Protein AF-A0A0C2ZCQ7-F1 (afdb_monomer)

Solvent-accessible surface area (backbone atoms only — not comparable to full-atom values): 7986 Å² total; per-residue (Å²): 127,54,75,41,74,45,67,39,49,90,90,64,45,51,72,56,51,22,58,76,45,70,34,51,69,66,54,41,44,68,60,34,76,86,56,90,51,63,86,70,74,51,69,68,39,77,42,44,51,25,34,43,76,44,75,49,48,20,38,54,95,82,52,48,71,54,94,66,88,76,93,66,61,55,43,28,23,45,38,39,35,43,47,47,42,48,50,78,32,71,48,80,43,80,44,78,45,96,89,72,49,73,48,76,48,78,34,57,17,36,90,86,26,41,21,72,43,72,37,73,35,61,92,53,91,82,81,84,82,81,82,86,130

pLDDT: mean 87.65, std 12.45, range [49.12, 98.12]

Radius of gyration: 18.97 Å; Cα contacts (8 Å, |Δi|>4): 235; chains: 1; bounding box: 39×36×54 Å

Structure (mmCIF, N/CA/C/O backbone):
data_AF-A0A0C2ZCQ7-F1
#
_entry.id   AF-A0A0C2ZCQ7-F1
#
loop_
_atom_site.group_PDB
_atom_site.id
_atom_site.type_symbol
_atom_site.label_atom_id
_a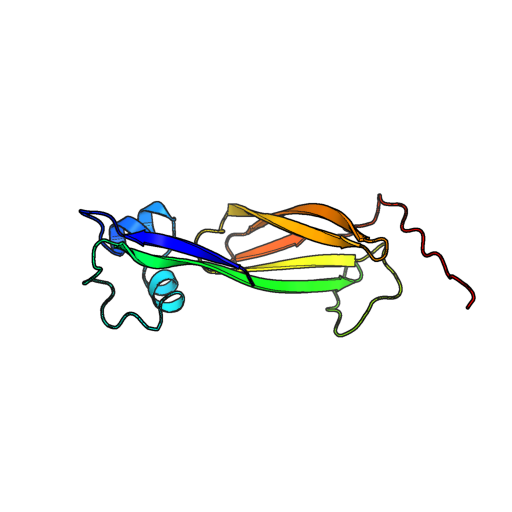tom_site.label_alt_id
_atom_site.label_comp_id
_atom_site.label_asym_id
_atom_site.label_entity_id
_atom_site.label_seq_id
_atom_site.pdbx_PDB_ins_code
_atom_site.Cartn_x
_atom_site.Cartn_y
_atom_site.Cartn_z
_atom_site.occupancy
_atom_site.B_iso_or_equiv
_atom_site.auth_seq_id
_atom_site.auth_comp_id
_atom_site.auth_asym_id
_atom_site.auth_atom_id
_atom_site.pdbx_PDB_model_num
ATOM 1 N N . MET A 1 1 ? 4.496 8.946 -2.453 1.00 69.88 1 MET A N 1
ATOM 2 C CA . MET A 1 1 ? 3.963 7.740 -1.781 1.00 69.88 1 MET A CA 1
ATOM 3 C C . MET A 1 1 ? 2.538 8.030 -1.342 1.00 69.88 1 MET A C 1
ATOM 5 O O . MET A 1 1 ? 2.267 9.174 -0.995 1.00 69.88 1 MET A O 1
ATOM 9 N N . SER A 1 2 ? 1.636 7.051 -1.434 1.00 85.19 2 SER A N 1
ATOM 10 C CA . SER A 1 2 ? 0.188 7.252 -1.265 1.00 85.19 2 SER A CA 1
ATOM 11 C C . SER A 1 2 ? -0.353 6.440 -0.088 1.00 85.19 2 SER A C 1
ATOM 13 O O . SER A 1 2 ? -0.122 5.230 -0.012 1.00 85.19 2 SER A O 1
ATOM 15 N N . ASP A 1 3 ? -1.079 7.106 0.813 1.00 92.94 3 ASP A N 1
ATOM 16 C CA . ASP A 1 3 ? -1.727 6.498 1.975 1.00 92.94 3 ASP A CA 1
ATOM 17 C C . ASP A 1 3 ? -3.189 6.144 1.670 1.00 92.94 3 ASP A C 1
ATOM 19 O O . ASP A 1 3 ? -3.941 6.941 1.110 1.00 92.94 3 ASP A O 1
AT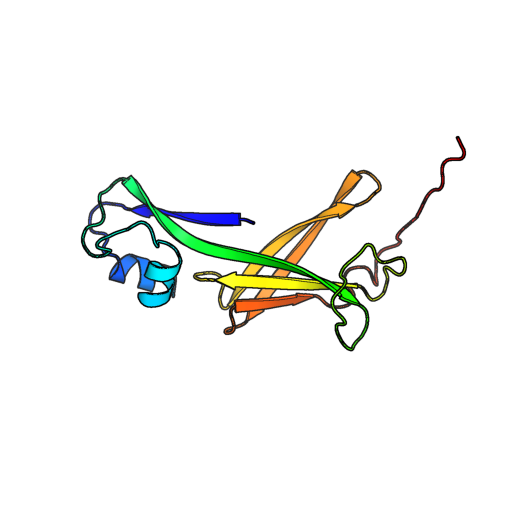OM 23 N N . THR A 1 4 ? -3.647 4.985 2.146 1.00 94.06 4 THR A N 1
ATOM 24 C CA . THR A 1 4 ? -5.079 4.700 2.299 1.00 94.06 4 THR A CA 1
ATOM 25 C C . THR A 1 4 ? -5.512 5.052 3.717 1.00 94.06 4 THR A C 1
ATOM 27 O O . THR A 1 4 ? -5.114 4.396 4.686 1.00 94.06 4 THR A O 1
ATOM 30 N N . ILE A 1 5 ? -6.371 6.064 3.827 1.00 96.75 5 ILE A N 1
ATOM 31 C CA . ILE A 1 5 ? -6.911 6.550 5.096 1.00 96.75 5 ILE A CA 1
ATOM 32 C C . ILE A 1 5 ? -8.337 6.048 5.299 1.00 96.75 5 ILE A C 1
ATOM 34 O O . ILE A 1 5 ? -9.186 6.163 4.418 1.00 96.75 5 ILE A O 1
ATOM 38 N N . TYR A 1 6 ? -8.606 5.549 6.498 1.00 97.56 6 TYR A N 1
ATOM 39 C CA . TYR A 1 6 ? -9.940 5.236 6.979 1.00 97.56 6 TYR A CA 1
ATOM 40 C C . TYR A 1 6 ? -10.338 6.207 8.093 1.00 97.56 6 TYR A C 1
ATOM 42 O O . TYR A 1 6 ? -9.546 6.495 8.991 1.00 97.56 6 TYR A O 1
ATOM 50 N N . THR A 1 7 ? -11.571 6.705 8.042 1.00 98.12 7 THR A N 1
ATOM 51 C CA . THR A 1 7 ? -12.146 7.536 9.105 1.00 98.12 7 THR A CA 1
ATOM 52 C C . THR A 1 7 ? -12.953 6.646 10.038 1.00 98.12 7 THR A C 1
ATOM 54 O O . THR A 1 7 ? -13.918 6.017 9.607 1.00 98.12 7 THR A O 1
ATOM 57 N N . VAL A 1 8 ? -12.559 6.602 11.308 1.00 97.88 8 VAL A N 1
ATOM 58 C CA .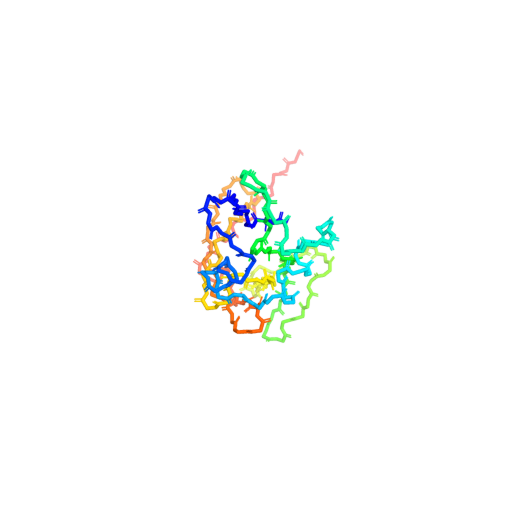 VAL A 1 8 ? -13.212 5.807 12.356 1.00 97.88 8 VAL A CA 1
ATOM 59 C C . VAL A 1 8 ? -14.667 6.246 12.515 1.00 97.88 8 VAL A C 1
ATOM 61 O O . VAL A 1 8 ? -14.944 7.438 12.671 1.00 97.88 8 VAL A O 1
ATOM 64 N N . VAL A 1 9 ? -15.594 5.289 12.514 1.00 98.00 9 VAL A N 1
ATOM 65 C CA . VAL A 1 9 ? -17.026 5.538 12.738 1.00 98.00 9 VAL A CA 1
ATOM 66 C C . VAL A 1 9 ? -17.506 4.940 14.062 1.00 98.00 9 VAL A C 1
ATOM 68 O O . VAL A 1 9 ? -16.779 4.224 14.750 1.00 98.00 9 VAL A O 1
ATOM 71 N N . SER A 1 10 ? -18.740 5.261 14.456 1.00 97.62 10 SER A N 1
ATOM 72 C CA . SER A 1 10 ? -19.327 4.744 15.696 1.00 97.62 10 SER A CA 1
ATOM 73 C C . SER A 1 10 ? -19.322 3.211 15.730 1.00 97.62 10 SER A C 1
ATOM 75 O O . SER A 1 10 ? -19.738 2.558 14.775 1.00 97.62 10 SER A O 1
ATOM 77 N N . GLY A 1 11 ? -18.855 2.639 16.844 1.00 95.06 11 GLY A N 1
ATOM 78 C CA . GLY A 1 11 ? -18.788 1.190 17.057 1.00 95.06 11 G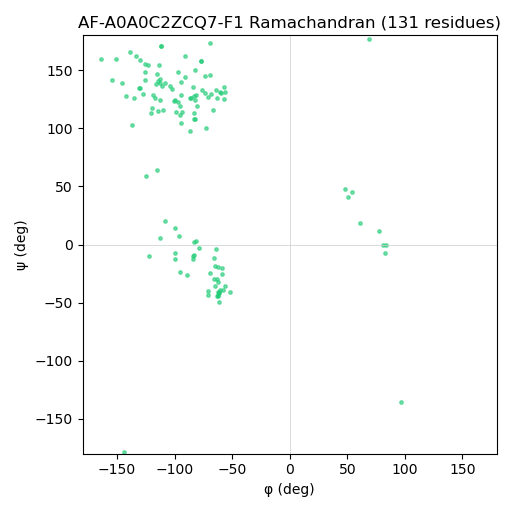LY A CA 1
ATOM 79 C C . GLY A 1 11 ? -17.551 0.494 16.477 1.00 95.06 11 GLY A C 1
ATOM 80 O O . GLY A 1 11 ? -17.416 -0.726 16.658 1.00 95.06 11 GLY A O 1
ATOM 81 N N . ASP A 1 12 ? -16.650 1.231 15.823 1.00 97.75 12 ASP A N 1
ATOM 82 C CA . ASP A 1 12 ? -15.364 0.704 15.377 1.00 97.75 12 ASP A CA 1
ATOM 83 C C . ASP A 1 12 ? -14.422 0.409 16.550 1.00 97.75 12 ASP A C 1
ATOM 85 O O . ASP A 1 12 ? -14.371 1.105 17.562 1.00 97.75 12 ASP A O 1
ATOM 89 N N . THR A 1 13 ? -13.624 -0.636 16.367 1.00 97.12 13 THR A N 1
ATOM 90 C CA . THR A 1 13 ? -12.448 -0.953 17.179 1.00 97.12 13 THR A CA 1
ATOM 91 C C . THR A 1 13 ? -11.291 -1.212 16.225 1.00 97.12 13 THR A C 1
ATOM 93 O O . THR A 1 13 ? -11.527 -1.596 15.075 1.00 97.12 13 THR A O 1
ATOM 96 N N . ALA A 1 14 ? -10.041 -1.094 16.686 1.00 96.50 14 ALA A N 1
ATOM 97 C CA . ALA A 1 14 ? -8.895 -1.462 15.850 1.00 96.50 14 ALA A CA 1
ATOM 98 C C . ALA A 1 14 ? -9.048 -2.875 15.268 1.00 96.50 14 ALA A C 1
ATOM 100 O O . ALA A 1 14 ? -8.829 -3.067 14.083 1.00 96.50 14 ALA A O 1
ATOM 101 N N . THR A 1 15 ? -9.535 -3.840 16.054 1.00 96.69 15 THR A N 1
ATOM 102 C CA . THR A 1 15 ? -9.763 -5.220 15.598 1.00 96.69 15 THR A CA 1
ATOM 103 C C . THR A 1 15 ? -10.840 -5.358 14.519 1.00 96.69 15 THR A C 1
ATOM 105 O O . THR A 1 15 ? -10.706 -6.201 13.632 1.00 96.69 15 THR A O 1
ATOM 108 N N . LYS A 1 16 ? -11.917 -4.564 14.564 1.00 97.56 16 LYS A N 1
ATOM 109 C CA . LYS A 1 16 ? -12.940 -4.556 13.505 1.00 97.56 16 LYS A CA 1
ATOM 110 C C . LYS A 1 16 ? -12.398 -3.924 12.228 1.00 97.56 16 LYS A C 1
ATOM 112 O O . LYS A 1 16 ? -12.589 -4.484 11.152 1.00 97.56 16 LYS A O 1
ATOM 117 N N . ILE A 1 17 ? -11.677 -2.811 12.359 1.00 97.62 17 ILE A N 1
ATOM 118 C CA . ILE A 1 17 ? -11.036 -2.120 11.235 1.00 97.62 17 ILE A CA 1
ATOM 119 C C . ILE A 1 17 ? -10.011 -3.045 10.574 1.00 97.62 17 ILE A C 1
ATOM 121 O O . ILE A 1 17 ? -10.059 -3.252 9.365 1.00 97.62 17 ILE A O 1
ATOM 125 N N . THR A 1 18 ? -9.126 -3.668 11.353 1.00 96.38 18 THR A N 1
ATOM 126 C CA . THR A 1 18 ? -8.082 -4.546 10.814 1.00 96.38 18 THR A CA 1
ATOM 127 C C . THR A 1 18 ? -8.680 -5.743 10.078 1.00 96.38 18 THR A C 1
ATOM 129 O O . THR A 1 18 ? -8.234 -6.066 8.983 1.00 96.38 18 THR A O 1
ATOM 132 N N . LYS A 1 19 ? -9.747 -6.353 10.617 1.00 96.12 19 LYS A N 1
ATOM 133 C CA . LYS A 1 19 ? -10.486 -7.432 9.940 1.00 96.12 19 LYS A CA 1
ATOM 134 C C . LYS A 1 19 ? -11.140 -6.963 8.642 1.00 96.12 19 LYS A C 1
ATOM 136 O O . LYS A 1 19 ? -11.037 -7.657 7.639 1.00 96.12 19 LYS A O 1
ATOM 141 N N . LYS A 1 20 ? -11.777 -5.788 8.650 1.00 95.62 20 LYS A N 1
ATOM 142 C CA . LYS A 1 20 ? -12.418 -5.195 7.465 1.00 95.62 20 LYS A CA 1
ATOM 143 C C . LYS A 1 20 ? -11.433 -5.000 6.313 1.00 95.62 20 LYS A C 1
ATOM 145 O O . LYS A 1 20 ? -11.798 -5.224 5.167 1.00 95.62 20 LYS A O 1
ATOM 150 N N . PHE A 1 21 ? -10.205 -4.592 6.623 1.00 95.25 21 PHE A N 1
ATOM 151 C CA . PHE A 1 21 ? -9.156 -4.348 5.632 1.00 95.25 21 PHE A CA 1
ATOM 152 C C . PHE A 1 21 ? -8.197 -5.527 5.439 1.00 95.25 21 PHE A C 1
ATOM 154 O O . PHE A 1 21 ? -7.198 -5.375 4.746 1.00 95.25 21 PHE A O 1
ATOM 161 N N . ASN A 1 22 ? -8.487 -6.683 6.045 1.00 93.00 22 ASN A N 1
ATOM 162 C CA . ASN A 1 22 ? -7.640 -7.875 5.999 1.00 93.00 22 ASN A CA 1
ATOM 163 C C . ASN A 1 22 ? -6.161 -7.604 6.359 1.00 93.00 22 ASN A C 1
ATOM 165 O O . ASN A 1 22 ? -5.240 -8.121 5.732 1.00 93.00 22 ASN A O 1
ATOM 169 N N . ILE A 1 23 ? -5.923 -6.774 7.377 1.00 94.56 23 ILE A N 1
ATOM 170 C CA . ILE A 1 23 ? -4.584 -6.478 7.906 1.00 94.56 23 ILE A CA 1
ATOM 171 C C . ILE A 1 23 ? -4.439 -7.018 9.327 1.00 94.56 23 ILE A C 1
ATOM 173 O O . ILE A 1 23 ? -5.419 -7.161 10.058 1.00 94.56 23 ILE A O 1
ATOM 177 N N . SER A 1 24 ? -3.208 -7.301 9.755 1.00 94.81 24 SER A N 1
ATOM 178 C CA . SER A 1 24 ? -2.947 -7.650 11.153 1.00 94.81 24 SER A CA 1
ATOM 179 C C . SER A 1 24 ? -2.951 -6.404 12.043 1.00 94.81 24 SER A C 1
ATOM 181 O O . SER A 1 24 ? -2.722 -5.280 11.586 1.00 94.81 24 SER A O 1
ATOM 183 N N . LEU A 1 25 ? -3.179 -6.597 13.346 1.00 95.25 25 LEU A N 1
ATOM 184 C CA . LEU A 1 25 ? -3.105 -5.501 14.314 1.00 95.25 25 LEU A CA 1
ATOM 185 C C . LEU A 1 25 ? -1.692 -4.899 14.387 1.00 95.25 25 LEU A C 1
ATOM 187 O O . LEU A 1 25 ? -1.550 -3.696 14.587 1.00 95.25 25 LEU A O 1
ATOM 191 N N . ASP A 1 26 ? -0.655 -5.711 14.184 1.00 95.44 26 ASP A N 1
ATOM 192 C CA . ASP A 1 26 ? 0.733 -5.244 14.189 1.00 95.44 26 ASP A CA 1
ATOM 193 C C . ASP A 1 26 ? 1.051 -4.393 12.959 1.00 95.44 26 ASP A C 1
ATOM 195 O O . ASP A 1 26 ? 1.673 -3.338 13.087 1.00 95.44 26 ASP A O 1
ATOM 199 N N . VAL A 1 27 ? 0.546 -4.778 11.781 1.00 95.06 27 VAL A N 1
ATOM 200 C CA . VAL A 1 27 ? 0.628 -3.942 10.574 1.00 95.06 27 VAL A CA 1
ATOM 201 C C . VAL A 1 27 ? -0.125 -2.629 10.782 1.00 95.06 27 VAL A C 1
ATOM 203 O O . VAL A 1 27 ? 0.406 -1.566 10.472 1.00 95.06 27 VAL A O 1
ATOM 206 N N . PHE A 1 28 ? -1.318 -2.669 11.379 1.00 96.81 28 PHE A N 1
ATOM 207 C CA . PHE A 1 28 ? -2.078 -1.461 11.697 1.00 96.81 28 PHE A CA 1
ATOM 208 C C . PHE A 1 28 ? -1.336 -0.531 12.669 1.00 96.81 28 PHE A C 1
ATOM 210 O O . PHE A 1 28 ? -1.301 0.677 12.444 1.00 96.81 28 PHE A O 1
ATOM 217 N N . LYS A 1 29 ? -0.683 -1.064 13.710 1.00 95.94 29 LYS A N 1
ATOM 218 C CA . LYS A 1 29 ? 0.179 -0.274 14.610 1.00 95.94 29 LYS A CA 1
ATOM 219 C C . LYS A 1 29 ? 1.371 0.330 13.869 1.00 95.94 29 LYS A C 1
ATOM 221 O O . LYS A 1 29 ? 1.659 1.508 14.054 1.00 95.94 29 LYS A O 1
ATOM 226 N N . LYS A 1 30 ? 2.032 -0.448 13.005 1.00 95.50 30 LYS A N 1
ATOM 227 C CA . LYS A 1 30 ? 3.168 0.019 12.194 1.00 95.50 30 LYS A CA 1
ATOM 228 C C . LYS A 1 30 ? 2.773 1.164 11.259 1.00 95.50 30 LYS A C 1
ATOM 230 O O . LYS A 1 30 ? 3.537 2.109 11.113 1.00 95.50 30 LYS A O 1
ATOM 235 N N . LEU A 1 31 ? 1.579 1.094 10.673 1.00 95.94 31 LEU A N 1
ATOM 236 C CA . LEU A 1 31 ? 1.005 2.156 9.843 1.00 95.94 31 LEU A CA 1
ATOM 237 C C . LEU A 1 31 ? 0.625 3.408 10.651 1.00 95.94 31 LEU A C 1
ATOM 239 O O . LEU A 1 31 ? 0.567 4.503 10.101 1.00 95.94 31 LEU A O 1
ATOM 243 N N . ASN A 1 32 ? 0.367 3.271 11.953 1.00 96.75 32 ASN A N 1
ATOM 244 C CA . ASN A 1 32 ? -0.110 4.353 12.813 1.00 96.75 32 ASN A CA 1
ATOM 245 C C . ASN A 1 32 ? 0.794 4.567 14.045 1.00 96.75 32 ASN A C 1
ATOM 247 O O . ASN A 1 32 ? 0.307 4.499 15.178 1.00 96.75 32 ASN A O 1
ATOM 251 N N . PRO A 1 33 ? 2.095 4.867 13.864 1.00 95.94 33 PRO A N 1
ATOM 252 C CA . PRO A 1 33 ? 3.060 4.927 14.966 1.00 95.94 33 PRO A CA 1
ATOM 253 C C . PRO A 1 33 ? 2.776 6.054 15.973 1.00 95.94 33 PRO A C 1
ATOM 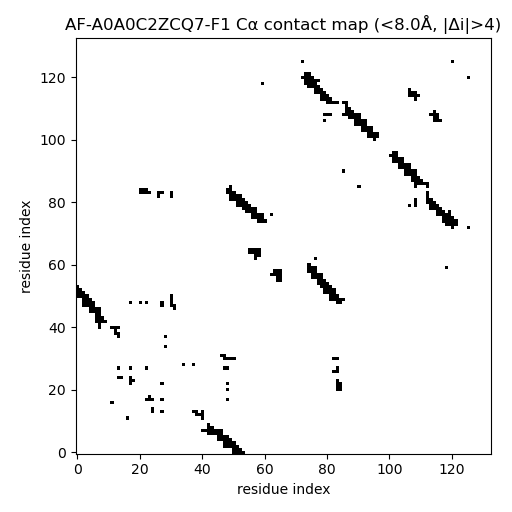255 O O . PRO A 1 33 ? 3.273 6.028 17.095 1.00 95.94 33 PRO A O 1
ATOM 258 N N . THR A 1 34 ? 1.974 7.051 15.591 1.00 94.88 34 THR A N 1
ATOM 259 C CA . THR A 1 34 ? 1.596 8.184 16.447 1.00 94.88 34 THR A CA 1
ATOM 260 C C . THR A 1 34 ? 0.414 7.879 17.375 1.00 94.88 34 THR A C 1
ATOM 262 O O . THR A 1 34 ? 0.161 8.641 18.312 1.00 94.88 34 THR A O 1
ATOM 265 N N . ILE A 1 35 ? -0.313 6.774 17.161 1.00 94.56 35 ILE A N 1
ATOM 266 C CA . ILE A 1 35 ? -1.437 6.369 18.013 1.00 94.56 35 ILE A CA 1
ATOM 267 C C . ILE A 1 35 ? -0.894 5.628 19.237 1.00 94.56 35 ILE A C 1
ATOM 269 O O . ILE A 1 35 ? -0.472 4.479 19.149 1.00 94.56 35 ILE A O 1
ATOM 273 N N . LYS A 1 36 ? -0.949 6.285 20.402 1.00 89.12 36 LYS A N 1
ATOM 274 C CA . LYS A 1 36 ? -0.445 5.733 21.674 1.00 89.12 36 LYS A CA 1
ATOM 275 C C . LYS A 1 36 ? -1.168 4.457 22.114 1.00 89.12 36 LYS A C 1
ATOM 277 O O . LYS A 1 36 ? -0.531 3.537 22.612 1.00 89.12 36 LYS A O 1
ATOM 282 N N . ASP A 1 37 ? -2.490 4.417 21.952 1.00 92.75 37 ASP A N 1
ATOM 283 C CA . ASP A 1 37 ? -3.323 3.266 22.302 1.00 92.75 37 ASP A CA 1
ATOM 284 C C . ASP A 1 37 ? -4.351 3.017 21.196 1.00 92.75 37 ASP A C 1
ATOM 286 O O . ASP A 1 37 ? -5.356 3.717 21.079 1.00 92.75 37 ASP A O 1
ATOM 290 N N . VAL A 1 38 ? -4.091 2.002 20.371 1.00 90.62 38 VAL A N 1
ATOM 291 C CA . VAL A 1 38 ? -4.970 1.612 19.258 1.00 90.62 38 VAL A CA 1
ATOM 292 C C . VAL A 1 38 ? -6.333 1.086 19.718 1.00 90.62 38 VAL A C 1
ATOM 294 O O . VAL A 1 38 ? -7.237 0.965 18.898 1.00 90.62 38 VAL A O 1
ATOM 297 N N . ASN A 1 39 ? -6.525 0.796 21.008 1.00 91.38 39 ASN A N 1
ATOM 298 C CA . ASN A 1 39 ? -7.832 0.406 21.541 1.00 91.38 39 ASN A CA 1
ATOM 299 C C . ASN A 1 39 ? -8.724 1.611 21.876 1.00 91.38 39 ASN A C 1
ATOM 301 O O . ASN A 1 39 ? -9.911 1.428 22.139 1.00 91.38 39 ASN A O 1
ATOM 305 N N . LYS A 1 40 ? -8.180 2.835 21.854 1.00 93.56 40 LYS A N 1
ATOM 306 C CA . LYS A 1 40 ? -8.893 4.083 22.161 1.00 93.56 40 LYS A CA 1
ATOM 307 C C . LYS A 1 40 ? -8.969 4.979 20.932 1.00 93.56 40 LYS A C 1
ATOM 309 O O . LYS A 1 40 ? -8.391 6.062 20.898 1.00 93.56 40 LYS A O 1
ATOM 314 N N . LEU A 1 41 ? -9.669 4.500 19.909 1.00 95.62 41 LEU A N 1
ATOM 315 C CA . LEU A 1 41 ? -9.928 5.288 18.708 1.00 95.62 41 LEU A CA 1
ATOM 316 C C . LEU A 1 41 ? -11.148 6.188 18.916 1.00 95.62 41 LEU A C 1
ATOM 318 O O . LEU A 1 41 ? -12.179 5.739 19.416 1.00 95.62 41 LEU A O 1
ATOM 322 N N . SER A 1 42 ? -11.033 7.445 18.503 1.00 96.31 42 SER A N 1
ATOM 323 C CA . SER A 1 42 ? -12.136 8.407 18.535 1.00 96.31 42 SER A CA 1
ATOM 324 C C . SER A 1 42 ? -12.908 8.390 17.219 1.00 96.31 42 SER A C 1
ATOM 326 O O . SER A 1 42 ? -12.319 8.268 16.148 1.00 96.31 42 SER A O 1
ATOM 328 N N . ILE A 1 43 ? -14.227 8.578 17.273 1.00 97.62 43 ILE A N 1
ATOM 329 C CA . ILE A 1 43 ? -15.040 8.785 16.065 1.00 97.62 43 ILE A CA 1
ATOM 330 C C . ILE A 1 43 ? -14.499 10.002 15.299 1.00 97.62 43 ILE A C 1
ATOM 332 O O . ILE A 1 43 ? -14.175 11.027 15.897 1.00 97.62 43 ILE A O 1
ATOM 336 N N . GLY A 1 44 ? -14.374 9.880 13.979 1.00 97.56 44 GLY A N 1
ATOM 337 C CA . GLY A 1 44 ? -13.784 10.901 13.112 1.00 97.56 44 GLY A CA 1
ATOM 338 C C . GLY A 1 44 ? -12.253 10.875 13.052 1.00 97.56 44 GLY A C 1
ATOM 339 O O . GLY A 1 44 ? -11.669 11.568 12.218 1.00 97.56 44 GLY A O 1
ATOM 340 N N . GLN A 1 45 ? -11.582 10.066 13.878 1.00 97.44 45 GLN A N 1
ATOM 341 C CA . GLN A 1 45 ? -10.134 9.898 13.800 1.00 97.44 45 GLN A CA 1
ATOM 342 C C . GLN A 1 45 ? -9.748 9.255 12.465 1.00 97.44 45 GLN A C 1
ATOM 344 O O . GLN A 1 45 ? -10.321 8.249 12.050 1.00 97.44 45 GLN A O 1
ATOM 349 N N . LYS A 1 46 ? -8.745 9.828 11.799 1.00 97.31 46 LYS A N 1
ATOM 350 C CA . LYS A 1 46 ? -8.151 9.263 10.586 1.00 97.31 46 LYS A CA 1
ATOM 351 C C . LYS A 1 46 ? -7.059 8.271 10.968 1.00 97.31 46 LYS A C 1
ATOM 353 O O . LYS A 1 46 ? -6.144 8.624 11.709 1.00 97.31 46 LYS A O 1
ATOM 358 N N . VAL A 1 47 ? -7.156 7.051 10.454 1.00 97.44 47 VAL A N 1
ATOM 359 C CA . VAL A 1 47 ? -6.170 5.984 10.650 1.00 97.44 47 VAL A CA 1
ATOM 360 C C . VAL A 1 47 ? -5.708 5.451 9.299 1.00 97.44 47 VAL A C 1
ATOM 362 O O . VAL A 1 47 ? -6.499 5.322 8.365 1.00 97.44 47 VAL A O 1
ATOM 365 N N . LYS A 1 48 ? -4.421 5.139 9.181 1.00 97.25 48 LYS A N 1
ATOM 366 C CA . LYS A 1 48 ? -3.855 4.491 8.000 1.00 97.25 48 LYS A CA 1
ATOM 367 C C . LYS A 1 48 ? -4.205 3.006 8.003 1.00 97.25 48 LYS A C 1
ATOM 369 O O . LYS A 1 48 ? -4.039 2.330 9.019 1.00 97.25 48 LYS A O 1
ATOM 374 N N . VAL A 1 49 ? -4.663 2.491 6.868 1.00 96.88 49 VAL A N 1
ATOM 375 C CA . VAL A 1 49 ? -4.964 1.055 6.674 1.00 96.88 49 VAL A CA 1
ATOM 376 C C . VAL A 1 49 ? -4.171 0.436 5.525 1.00 96.88 49 VAL A C 1
ATOM 378 O O . VAL A 1 49 ? -4.120 -0.784 5.382 1.00 96.88 49 VAL A O 1
ATOM 381 N N . GLY A 1 50 ? -3.494 1.263 4.737 1.00 95.88 50 GLY A N 1
ATOM 382 C CA . GLY A 1 50 ? -2.490 0.819 3.787 1.00 95.88 50 GLY A CA 1
ATOM 383 C C . GLY A 1 50 ? -1.619 1.976 3.325 1.00 95.88 50 GLY A C 1
ATOM 384 O O . GLY A 1 50 ? -2.024 3.131 3.429 1.00 95.88 50 GLY A O 1
ATOM 385 N N . GLU A 1 51 ? -0.445 1.657 2.807 1.00 95.19 51 GLU A N 1
ATOM 386 C CA . GLU A 1 51 ? 0.504 2.608 2.231 1.00 95.19 51 GLU A CA 1
ATOM 387 C C . GLU A 1 51 ? 1.238 1.957 1.052 1.00 95.19 51 GLU A C 1
ATOM 389 O O . GLU A 1 51 ? 1.625 0.788 1.132 1.00 95.19 51 GLU A O 1
ATOM 394 N N . VAL A 1 52 ? 1.441 2.707 -0.033 1.00 94.75 52 VAL A N 1
ATOM 395 C CA . VAL A 1 52 ? 2.453 2.369 -1.045 1.00 94.75 52 VAL A CA 1
ATOM 396 C C . VAL A 1 52 ? 3.785 2.906 -0.543 1.00 94.75 52 VAL A C 1
ATOM 398 O O . VAL A 1 52 ? 3.983 4.120 -0.514 1.00 94.75 52 VAL A O 1
ATOM 401 N N . THR A 1 53 ? 4.670 2.010 -0.115 1.00 94.56 53 THR A N 1
ATOM 402 C CA . THR A 1 53 ? 5.914 2.358 0.585 1.00 94.56 53 THR A CA 1
ATOM 403 C C . THR A 1 53 ? 7.075 2.590 -0.364 1.00 94.56 53 THR A C 1
ATOM 405 O O . THR A 1 53 ? 8.025 3.283 -0.006 1.00 94.56 53 THR A O 1
ATOM 408 N N . ASN A 1 54 ? 7.037 1.977 -1.547 1.00 94.56 54 ASN A N 1
ATOM 409 C CA . ASN A 1 54 ? 8.105 2.087 -2.526 1.00 94.56 54 ASN A CA 1
ATOM 410 C C . ASN A 1 54 ? 7.584 1.848 -3.944 1.00 94.56 54 ASN A C 1
ATOM 412 O O . ASN A 1 54 ? 6.762 0.960 -4.165 1.00 94.56 54 ASN A O 1
ATOM 416 N N . ILE A 1 55 ? 8.098 2.615 -4.899 1.00 93.06 55 ILE A N 1
ATOM 417 C CA . ILE A 1 55 ? 7.912 2.384 -6.330 1.00 93.06 55 ILE A CA 1
ATOM 418 C C . ILE A 1 55 ? 9.279 2.580 -6.967 1.00 93.06 55 ILE A C 1
ATOM 420 O O . ILE A 1 55 ? 9.918 3.611 -6.744 1.00 93.06 55 ILE A O 1
ATOM 424 N N . PHE A 1 56 ? 9.750 1.600 -7.730 1.00 91.75 56 PHE A N 1
ATOM 425 C CA . PHE A 1 56 ? 11.058 1.698 -8.366 1.00 91.75 56 PHE A CA 1
ATOM 426 C C . PHE A 1 56 ? 11.137 0.925 -9.674 1.00 91.75 56 PHE A C 1
ATOM 428 O O . PHE A 1 56 ? 10.372 -0.005 -9.937 1.00 91.75 56 PHE A O 1
ATOM 435 N N . TRP A 1 57 ? 12.122 1.316 -10.475 1.00 91.62 57 TRP A N 1
ATOM 436 C CA . TRP A 1 57 ? 12.410 0.705 -11.758 1.00 91.62 57 TRP A CA 1
ATOM 437 C C . TRP A 1 57 ? 13.532 -0.323 -11.647 1.00 91.62 57 TRP A C 1
ATOM 439 O O . TRP A 1 57 ? 14.469 -0.184 -10.855 1.00 91.62 57 TRP A O 1
ATOM 449 N N . SER A 1 58 ? 13.459 -1.344 -12.486 1.00 91.06 58 SER A N 1
ATOM 450 C CA . SER A 1 58 ? 14.567 -2.259 -12.758 1.00 91.06 58 SER A CA 1
ATOM 451 C C . SER A 1 58 ? 14.624 -2.568 -14.248 1.00 91.06 58 SER A C 1
ATOM 453 O O . SER A 1 58 ? 13.640 -2.311 -14.939 1.00 91.06 58 SER A O 1
ATOM 455 N N . TYR A 1 59 ? 15.719 -3.146 -14.725 1.00 86.81 59 TYR A N 1
ATOM 456 C CA . TYR A 1 59 ? 15.849 -3.557 -16.122 1.00 86.81 59 TYR A CA 1
ATOM 457 C C . TYR A 1 59 ? 16.235 -5.033 -16.261 1.00 86.81 59 TYR A C 1
ATOM 459 O O . TYR A 1 59 ? 16.822 -5.631 -15.347 1.00 86.81 59 TYR A O 1
ATOM 467 N N . GLY A 1 60 ? 15.876 -5.604 -17.409 1.00 84.25 60 GLY A N 1
ATOM 468 C CA . GLY A 1 60 ? 16.183 -6.971 -17.811 1.00 84.25 60 GLY A CA 1
ATOM 469 C C . GLY A 1 60 ? 15.458 -8.056 -17.009 1.00 84.25 60 GLY A C 1
ATOM 470 O O . GLY A 1 60 ? 14.746 -7.800 -16.034 1.00 84.25 60 GLY A O 1
ATOM 471 N N . ALA A 1 61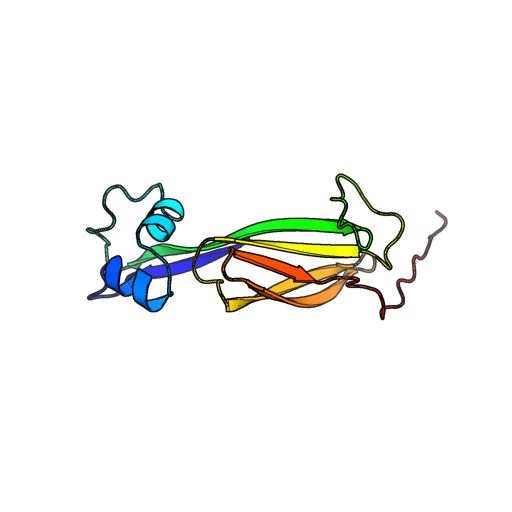 ? 15.679 -9.311 -17.409 1.00 85.69 61 ALA A N 1
ATOM 472 C CA . ALA A 1 61 ? 15.115 -10.489 -16.740 1.00 85.69 61 ALA A CA 1
ATOM 473 C C . ALA A 1 61 ? 15.612 -10.649 -15.289 1.00 85.69 61 ALA A C 1
ATOM 475 O O . ALA A 1 61 ? 14.869 -11.113 -14.423 1.00 85.69 61 ALA A O 1
ATOM 476 N N . GLU A 1 62 ? 16.834 -10.185 -15.015 1.00 88.06 62 GLU A N 1
ATOM 477 C CA . GLU A 1 62 ? 17.475 -10.232 -13.696 1.00 88.06 62 GLU A CA 1
ATOM 478 C C . GLU A 1 62 ? 16.983 -9.135 -12.734 1.00 88.06 62 GLU A C 1
ATOM 480 O O . GLU A 1 62 ? 17.379 -9.113 -11.569 1.00 88.06 62 GLU A O 1
ATOM 485 N N . LYS A 1 63 ? 16.102 -8.225 -13.187 1.00 89.25 63 LYS A N 1
ATOM 486 C CA . LYS A 1 63 ? 15.489 -7.162 -12.365 1.00 89.25 63 LYS A CA 1
ATOM 487 C C . LYS A 1 63 ? 16.535 -6.311 -11.646 1.00 8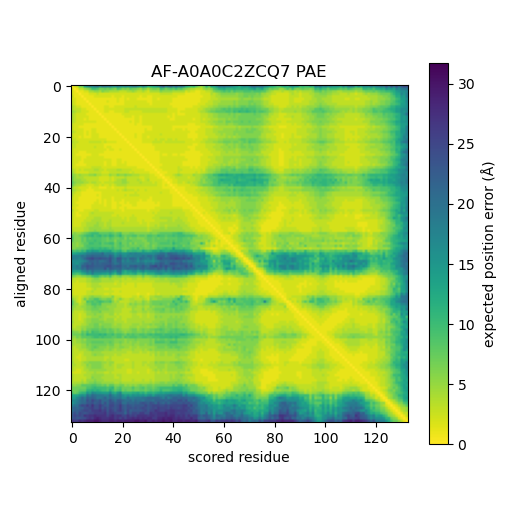9.25 63 LYS A C 1
ATOM 489 O O . LYS A 1 63 ? 16.389 -5.974 -10.467 1.00 89.25 63 LYS A O 1
ATOM 494 N N . ILE A 1 64 ? 17.581 -5.921 -12.369 1.00 84.50 64 ILE A N 1
ATOM 495 C CA . ILE A 1 64 ? 18.646 -5.085 -11.819 1.00 84.50 64 ILE A CA 1
ATOM 496 C C . ILE A 1 64 ? 18.052 -3.711 -11.512 1.00 84.50 64 ILE A C 1
ATOM 498 O O . ILE A 1 64 ? 17.578 -3.012 -12.409 1.00 84.50 64 ILE A O 1
ATOM 502 N N . LYS A 1 65 ? 18.034 -3.337 -10.229 1.00 86.62 65 LYS A N 1
ATOM 503 C CA . LYS A 1 65 ? 17.443 -2.077 -9.771 1.00 86.62 65 LYS A CA 1
ATOM 504 C C . LYS A 1 65 ? 18.154 -0.888 -10.418 1.00 86.62 65 LYS A C 1
ATOM 506 O O . LYS A 1 65 ? 19.380 -0.802 -10.401 1.00 86.62 65 LYS A O 1
ATOM 511 N N . LEU A 1 66 ? 17.368 0.038 -10.955 1.00 81.38 66 LEU A N 1
ATOM 512 C CA . LEU A 1 66 ? 17.874 1.284 -11.508 1.00 81.38 66 LEU A CA 1
ATOM 513 C C . LEU A 1 66 ? 18.077 2.300 -10.386 1.00 81.38 66 LEU A C 1
ATOM 515 O O . LEU A 1 66 ? 17.168 2.570 -9.602 1.00 81.38 66 LEU A O 1
ATOM 519 N N . ASN A 1 67 ? 19.280 2.868 -10.341 1.00 72.81 67 ASN A N 1
ATOM 520 C CA . ASN A 1 67 ? 19.622 3.964 -9.435 1.00 72.81 67 ASN A CA 1
ATOM 521 C C . ASN A 1 67 ? 19.568 5.335 -10.143 1.00 72.81 67 ASN A C 1
ATOM 523 O O . ASN A 1 67 ? 19.571 6.360 -9.470 1.00 72.81 67 ASN A O 1
ATOM 527 N N . GLU A 1 68 ? 19.487 5.351 -11.482 1.00 65.69 68 GLU A N 1
ATOM 528 C CA . GLU A 1 68 ? 19.460 6.543 -12.347 1.00 65.69 68 GLU A CA 1
ATOM 529 C C . GLU A 1 68 ? 18.539 6.332 -13.573 1.00 65.69 68 GLU A C 1
ATOM 531 O O . GLU A 1 68 ? 17.908 5.280 -13.712 1.00 65.69 68 GLU A O 1
ATOM 536 N N . LYS A 1 69 ? 18.449 7.330 -14.470 1.00 57.09 69 LYS A N 1
ATOM 537 C CA . LYS A 1 69 ? 17.631 7.274 -15.697 1.00 57.09 69 LYS A CA 1
ATOM 538 C C . LYS A 1 69 ? 18.126 6.170 -16.647 1.00 57.09 69 LYS A C 1
ATOM 540 O O . LYS A 1 69 ? 19.291 6.168 -17.040 1.00 57.09 69 LYS A O 1
ATOM 545 N N . SER A 1 70 ? 17.233 5.264 -17.055 1.00 62.44 70 SER A N 1
ATOM 546 C CA . SER A 1 70 ? 17.532 4.271 -18.098 1.00 62.44 70 SER A CA 1
ATOM 547 C C . SER A 1 70 ? 17.571 4.921 -19.484 1.00 62.44 70 SER A C 1
ATOM 549 O O . SER A 1 70 ? 16.790 5.828 -19.764 1.00 62.44 70 SER A O 1
ATOM 551 N N . ARG A 1 71 ? 18.461 4.432 -20.358 1.00 60.34 71 ARG A N 1
ATOM 552 C CA . ARG A 1 71 ? 18.506 4.769 -21.797 1.00 60.34 71 ARG A CA 1
ATOM 553 C C . ARG A 1 71 ? 17.860 3.694 -22.680 1.00 60.34 71 ARG A C 1
ATOM 555 O O . ARG A 1 71 ? 17.712 3.901 -23.879 1.00 60.34 71 ARG A O 1
ATOM 562 N N . PHE A 1 72 ? 17.487 2.560 -22.087 1.00 61.97 72 PHE A N 1
ATOM 563 C CA . PHE A 1 72 ? 16.841 1.432 -22.751 1.00 61.97 72 PHE A CA 1
ATOM 564 C C . PHE A 1 72 ? 15.488 1.204 -22.072 1.00 61.97 72 PHE A C 1
ATOM 566 O O . PHE A 1 72 ? 15.431 0.920 -20.875 1.00 61.97 72 PHE A O 1
ATOM 573 N N . TYR A 1 73 ? 14.402 1.439 -22.808 1.00 64.94 73 TYR A N 1
ATOM 574 C CA . TYR A 1 73 ? 13.049 1.454 -22.242 1.00 64.94 73 TYR A CA 1
ATOM 575 C C . TYR A 1 73 ? 12.317 0.110 -22.382 1.00 64.94 73 TYR A C 1
ATOM 577 O O . TYR A 1 73 ? 11.418 -0.184 -21.601 1.00 64.94 73 TYR A O 1
ATOM 585 N N . VAL A 1 74 ? 12.706 -0.724 -23.349 1.00 64.69 74 VAL A N 1
ATOM 586 C CA . VAL A 1 74 ? 11.958 -1.936 -23.732 1.00 64.69 74 VAL A CA 1
ATOM 587 C C . VAL A 1 74 ? 11.915 -3.017 -22.648 1.00 64.69 74 VAL A C 1
ATOM 589 O O . VAL A 1 74 ? 10.935 -3.749 -22.553 1.00 64.69 74 VAL A O 1
ATOM 592 N N . ASP A 1 75 ? 12.940 -3.099 -21.802 1.00 74.38 75 ASP A N 1
ATOM 593 C CA . ASP A 1 75 ? 13.092 -4.108 -20.750 1.00 74.38 75 ASP A CA 1
ATOM 594 C C . ASP A 1 75 ? 12.885 -3.533 -19.339 1.00 74.38 75 ASP A C 1
ATOM 596 O O . ASP A 1 75 ? 13.323 -4.120 -18.346 1.00 74.38 75 ASP A O 1
ATOM 600 N N . MET A 1 76 ? 12.218 -2.379 -19.232 1.00 87.38 76 MET A N 1
ATOM 601 C CA . MET A 1 76 ? 11.914 -1.774 -17.941 1.00 87.38 76 MET A CA 1
ATOM 602 C C . MET A 1 76 ? 10.810 -2.536 -17.212 1.00 87.38 76 MET A C 1
ATOM 604 O O . MET A 1 76 ? 9.718 -2.757 -17.735 1.00 87.38 76 MET A O 1
ATOM 608 N N . ASN A 1 77 ? 11.073 -2.858 -15.951 1.00 92.19 77 ASN A N 1
ATOM 609 C CA . ASN A 1 77 ? 10.104 -3.456 -15.046 1.00 92.19 77 ASN A CA 1
ATOM 610 C C . ASN A 1 77 ? 9.753 -2.471 -13.932 1.00 92.19 77 ASN A C 1
ATOM 612 O O . ASN A 1 77 ? 10.642 -1.831 -13.358 1.00 92.19 77 ASN A O 1
ATOM 616 N N . LEU A 1 78 ? 8.471 -2.409 -13.589 1.00 93.75 78 LEU A N 1
ATOM 617 C CA . LEU A 1 78 ? 7.940 -1.603 -12.497 1.00 93.75 78 LEU A CA 1
ATOM 618 C C . LEU A 1 78 ? 7.714 -2.474 -11.266 1.00 93.75 78 LEU A C 1
ATOM 620 O O . LEU A 1 78 ? 6.987 -3.469 -11.323 1.00 93.75 78 LEU A O 1
ATOM 624 N N . HIS A 1 79 ? 8.314 -2.071 -10.152 1.00 95.81 79 HIS A N 1
ATOM 625 C CA . HIS A 1 79 ? 8.126 -2.694 -8.848 1.00 95.81 79 HIS A CA 1
ATOM 626 C C . HIS A 1 79 ? 7.311 -1.780 -7.949 1.00 95.81 79 HIS A C 1
ATO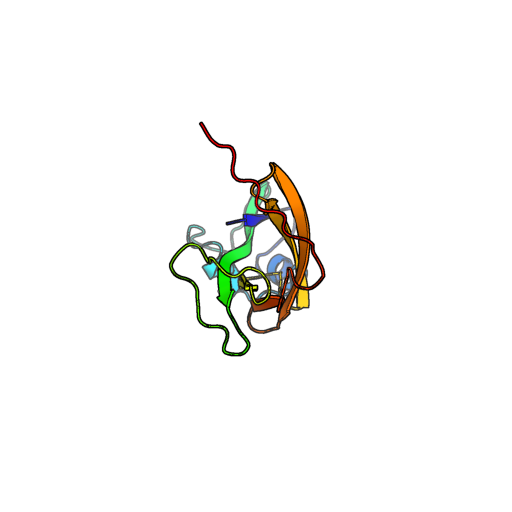M 628 O O . HIS A 1 79 ? 7.555 -0.572 -7.896 1.00 95.81 79 HIS A O 1
ATOM 634 N N . VAL A 1 80 ? 6.388 -2.374 -7.200 1.00 96.19 80 VAL A N 1
ATOM 635 C CA . VAL A 1 80 ? 5.592 -1.693 -6.177 1.00 96.19 80 VAL A CA 1
ATOM 636 C C . VAL A 1 80 ? 5.721 -2.471 -4.880 1.00 96.19 80 VAL A C 1
ATOM 638 O O . VAL A 1 80 ? 5.509 -3.680 -4.855 1.00 96.19 80 VAL A O 1
ATOM 641 N N . GLU A 1 81 ? 6.050 -1.786 -3.793 1.00 95.94 81 GLU A N 1
ATOM 642 C CA . GLU A 1 81 ? 6.009 -2.351 -2.447 1.00 95.94 81 GLU A CA 1
ATOM 643 C C . GLU A 1 81 ? 4.960 -1.604 -1.630 1.00 95.94 81 GLU A C 1
ATOM 645 O O . GLU A 1 81 ? 4.839 -0.376 -1.694 1.00 95.94 81 GLU A O 1
ATOM 650 N N . THR A 1 82 ? 4.191 -2.361 -0.861 1.00 95.50 82 THR A N 1
ATOM 651 C CA . THR A 1 82 ? 3.076 -1.862 -0.067 1.00 95.50 82 THR A CA 1
ATOM 652 C C . THR A 1 82 ? 3.113 -2.427 1.343 1.00 95.50 82 THR A C 1
ATOM 654 O O . THR A 1 82 ? 3.734 -3.454 1.627 1.00 95.50 82 THR A O 1
ATOM 657 N N . LEU A 1 83 ? 2.391 -1.767 2.238 1.00 94.12 83 LEU A N 1
ATOM 658 C CA . LEU A 1 83 ? 2.093 -2.264 3.569 1.00 94.12 83 LEU A CA 1
ATOM 659 C C . LEU A 1 83 ? 0.590 -2.138 3.823 1.00 94.12 83 LEU A C 1
ATOM 661 O O . LEU A 1 83 ? 0.004 -1.090 3.563 1.00 94.12 83 LEU A O 1
ATOM 665 N N . GLY A 1 84 ? -0.039 -3.178 4.373 1.00 92.75 84 GLY A N 1
ATOM 666 C CA . GLY A 1 84 ? -1.448 -3.145 4.769 1.00 92.75 84 GLY A CA 1
ATOM 667 C C . GLY A 1 84 ? -2.402 -3.735 3.731 1.00 92.75 84 GLY A C 1
ATOM 668 O O . GLY A 1 84 ? -2.160 -4.822 3.216 1.00 92.75 84 GLY A O 1
ATOM 669 N N . ARG A 1 85 ? -3.519 -3.041 3.482 1.00 87.50 85 ARG A N 1
ATOM 670 C CA . ARG A 1 85 ? -4.726 -3.574 2.816 1.00 87.50 85 ARG A CA 1
ATOM 671 C C . ARG A 1 85 ? -4.580 -4.012 1.355 1.00 87.50 85 ARG A C 1
ATOM 673 O O . ARG A 1 85 ? -5.555 -4.465 0.775 1.00 87.50 85 ARG A O 1
ATOM 680 N N . PHE A 1 86 ? -3.413 -3.819 0.751 1.00 86.44 86 PHE A N 1
ATOM 681 C CA . PHE A 1 86 ? -3.203 -4.066 -0.672 1.00 86.44 86 PHE A CA 1
ATOM 682 C C . PHE A 1 86 ? -2.916 -5.534 -1.002 1.00 86.44 86 PHE A C 1
ATOM 684 O O . PHE A 1 86 ? -2.903 -5.884 -2.171 1.00 86.44 86 PHE A O 1
ATOM 691 N N . VAL A 1 87 ? -2.694 -6.404 -0.012 1.00 86.38 87 VAL A N 1
ATOM 692 C CA . VAL A 1 87 ? -2.442 -7.834 -0.255 1.00 86.38 87 VAL A CA 1
ATOM 693 C C . VAL A 1 87 ? -3.597 -8.472 -1.034 1.00 86.38 87 VAL A C 1
ATOM 695 O O . VAL A 1 87 ? -4.742 -8.433 -0.585 1.00 86.38 87 VAL A O 1
ATOM 698 N N . ASN A 1 88 ? -3.269 -9.110 -2.164 1.00 84.88 88 ASN A N 1
ATOM 699 C CA . ASN A 1 88 ? -4.209 -9.680 -3.137 1.00 84.88 88 ASN A CA 1
ATOM 700 C C . ASN A 1 88 ? -5.161 -8.649 -3.773 1.00 84.88 88 ASN A C 1
ATOM 702 O O . ASN A 1 88 ? -6.193 -9.023 -4.330 1.00 84.88 88 ASN A O 1
ATOM 706 N N . ASP A 1 89 ? -4.816 -7.367 -3.694 1.00 90.75 89 ASP A N 1
ATOM 707 C CA . ASP A 1 89 ? -5.509 -6.253 -4.331 1.00 90.75 89 ASP A CA 1
ATOM 708 C C . ASP A 1 89 ? -4.619 -5.659 -5.435 1.00 90.75 89 ASP A C 1
ATOM 710 O O . ASP A 1 89 ? -3.445 -6.009 -5.596 1.00 90.75 89 ASP A O 1
ATOM 714 N N . THR A 1 90 ? -5.186 -4.757 -6.224 1.00 91.38 90 THR A N 1
ATOM 715 C CA . THR A 1 90 ? -4.488 -4.062 -7.303 1.00 91.38 90 THR A CA 1
ATOM 716 C C . THR A 1 90 ? -4.164 -2.631 -6.896 1.00 91.38 90 THR A C 1
ATOM 718 O O . THR A 1 90 ? -5.009 -1.907 -6.368 1.00 91.38 90 THR A O 1
ATOM 721 N N . VAL A 1 91 ? -2.946 -2.191 -7.196 1.00 92.62 91 VAL A N 1
ATOM 722 C CA . VAL A 1 91 ? -2.570 -0.777 -7.166 1.00 92.62 91 VAL A CA 1
ATOM 723 C C . VAL A 1 91 ? -2.576 -0.249 -8.597 1.00 92.62 91 VAL A C 1
ATOM 725 O O . VAL A 1 91 ? -1.883 -0.788 -9.458 1.00 92.62 91 VAL A O 1
ATOM 728 N N . ASN A 1 92 ? -3.359 0.800 -8.847 1.00 93.44 92 ASN A N 1
ATOM 729 C CA . ASN A 1 92 ? -3.298 1.561 -10.091 1.00 93.44 92 ASN A CA 1
ATOM 730 C C . ASN A 1 92 ? -2.151 2.572 -9.988 1.00 93.44 92 ASN A C 1
ATOM 732 O O . ASN A 1 92 ? -2.092 3.353 -9.034 1.00 93.44 92 ASN A O 1
ATOM 736 N N . ILE A 1 93 ? -1.231 2.513 -10.942 1.00 92.12 93 ILE A N 1
ATOM 737 C CA . ILE A 1 93 ? -0.106 3.430 -11.064 1.00 92.12 93 ILE A CA 1
ATOM 738 C C . ILE A 1 93 ? -0.310 4.261 -12.319 1.00 92.12 93 ILE A C 1
ATOM 740 O O . ILE A 1 93 ? -0.417 3.708 -13.410 1.00 92.12 93 ILE A O 1
ATOM 744 N N . GLU A 1 94 ? -0.303 5.579 -12.156 1.00 92.06 94 GLU A N 1
ATOM 745 C CA . GLU A 1 94 ? -0.226 6.529 -13.260 1.00 92.06 94 GLU A CA 1
ATOM 746 C C . GLU A 1 94 ? 1.239 6.923 -13.492 1.00 92.06 94 GLU A C 1
ATOM 748 O O . GLU A 1 94 ? 1.963 7.263 -12.554 1.00 92.06 94 GLU A O 1
ATOM 753 N N . ILE A 1 95 ? 1.683 6.823 -14.742 1.00 88.50 95 ILE A N 1
ATOM 754 C CA . ILE A 1 95 ? 3.047 7.107 -15.184 1.00 88.50 95 ILE A CA 1
ATOM 755 C C . ILE A 1 95 ? 2.959 8.238 -16.203 1.00 88.50 95 ILE A C 1
ATOM 757 O O . ILE A 1 95 ? 2.354 8.066 -17.259 1.00 88.50 95 ILE A O 1
ATOM 761 N N . GLU A 1 96 ? 3.579 9.370 -15.890 1.00 87.06 96 GLU A N 1
ATOM 762 C CA . GLU A 1 96 ? 3.768 10.478 -16.826 1.00 87.06 96 GLU A CA 1
ATOM 763 C C . GLU A 1 96 ? 4.970 10.188 -17.734 1.00 87.06 96 GLU A C 1
ATOM 765 O O . GLU A 1 96 ? 6.055 9.821 -17.266 1.00 87.06 96 GLU A O 1
ATOM 770 N N . LEU A 1 97 ? 4.759 10.307 -19.039 1.00 82.69 97 LEU A N 1
ATOM 771 C CA . LEU A 1 97 ? 5.768 10.126 -20.070 1.00 82.69 97 LEU A CA 1
ATOM 772 C C . LEU A 1 97 ? 6.456 11.458 -20.414 1.00 82.69 97 LEU A C 1
ATOM 774 O O . LEU A 1 97 ? 5.921 12.527 -20.129 1.00 82.69 97 LEU A O 1
ATOM 778 N N . PRO A 1 98 ? 7.640 11.424 -21.059 1.00 78.75 98 PRO A N 1
ATOM 779 C CA . PRO A 1 98 ? 8.368 12.642 -21.424 1.00 78.75 98 PRO A CA 1
ATOM 780 C C . PRO A 1 98 ? 7.605 13.609 -22.338 1.00 78.75 98 PRO A C 1
ATOM 782 O O . PRO A 1 98 ? 7.902 14.799 -22.331 1.00 78.75 98 PRO A O 1
ATOM 785 N N . ASP A 1 99 ? 6.644 13.114 -23.118 1.00 79.06 99 ASP A N 1
ATOM 786 C CA . ASP A 1 99 ? 5.784 13.919 -23.992 1.00 79.06 99 ASP A CA 1
ATOM 787 C C . ASP A 1 99 ? 4.598 14.572 -23.249 1.00 79.06 99 ASP A C 1
ATOM 789 O O . ASP A 1 99 ? 3.761 15.229 -23.866 1.00 79.06 99 ASP A O 1
ATOM 793 N N . GLY A 1 100 ? 4.523 14.393 -21.925 1.00 81.56 100 GLY A N 1
ATOM 794 C CA . GLY A 1 100 ? 3.459 14.901 -21.060 1.00 81.56 100 GLY A CA 1
ATOM 795 C C . GLY A 1 100 ? 2.187 14.051 -21.062 1.00 81.56 100 GLY A C 1
ATOM 796 O O . GLY A 1 100 ? 1.231 14.385 -20.361 1.00 81.56 100 GLY A O 1
ATOM 797 N N . THR A 1 101 ? 2.136 12.957 -21.826 1.00 85.12 101 THR A N 1
ATOM 798 C CA . THR A 1 101 ? 1.013 12.016 -21.764 1.00 85.12 101 THR A CA 1
ATOM 799 C C . THR A 1 101 ? 1.112 11.132 -20.523 1.00 85.12 101 THR A C 1
ATOM 801 O O . THR A 1 101 ? 2.189 10.947 -19.954 1.00 85.12 101 THR A O 1
ATOM 804 N N . THR A 1 102 ? -0.014 10.566 -20.080 1.00 88.62 102 THR A N 1
ATOM 805 C CA . THR A 1 102 ? -0.023 9.604 -18.974 1.00 88.62 102 THR A CA 1
ATOM 806 C C . THR A 1 102 ? -0.477 8.230 -19.437 1.00 88.62 102 THR A C 1
ATOM 808 O O . THR A 1 102 ? -1.318 8.076 -20.324 1.00 88.62 102 THR A O 1
ATOM 811 N N . MET A 1 103 ? 0.088 7.199 -18.816 1.00 89.00 103 MET A N 1
ATOM 812 C CA . MET A 1 103 ? -0.402 5.831 -18.921 1.00 89.00 103 MET A CA 1
ATOM 813 C C . MET A 1 103 ? -0.728 5.273 -17.548 1.00 89.00 103 MET A C 1
ATOM 815 O O . MET A 1 103 ? -0.139 5.672 -16.547 1.00 89.00 103 MET A O 1
ATOM 819 N N . GLN A 1 104 ? -1.635 4.304 -17.517 1.00 92.00 104 GLN A N 1
ATOM 820 C CA . GLN A 1 104 ? -1.999 3.607 -16.294 1.00 92.00 104 GLN A CA 1
ATOM 821 C C . GLN A 1 104 ? -1.596 2.146 -16.369 1.00 92.00 104 GLN A C 1
ATOM 823 O O . GLN A 1 104 ? -1.784 1.493 -17.395 1.00 92.00 104 GLN A O 1
ATOM 828 N N . GLU A 1 105 ? -1.101 1.624 -15.256 1.00 92.62 105 GLU A N 1
ATOM 829 C CA . GLU A 1 105 ? -0.831 0.205 -15.086 1.00 92.62 105 GLU A CA 1
ATOM 830 C C . GLU A 1 105 ? -1.427 -0.294 -13.776 1.00 92.62 105 GLU A C 1
ATOM 832 O O . GLU A 1 105 ? -1.294 0.313 -12.715 1.00 92.62 105 GLU A O 1
ATOM 837 N N . ASN A 1 106 ? -2.088 -1.440 -13.869 1.00 93.38 106 ASN A N 1
ATOM 838 C CA . ASN A 1 106 ? -2.710 -2.115 -12.744 1.00 93.38 106 ASN A CA 1
ATOM 839 C C . ASN A 1 106 ? -1.776 -3.228 -12.273 1.00 93.38 106 ASN A C 1
ATOM 841 O O . ASN A 1 106 ? -1.536 -4.195 -13.000 1.00 93.38 106 ASN A O 1
ATOM 845 N N . ILE A 1 107 ? -1.243 -3.092 -11.062 1.00 94.81 107 ILE A N 1
ATOM 846 C CA . ILE A 1 107 ? -0.273 -4.030 -10.497 1.00 94.81 107 ILE A CA 1
ATOM 847 C C . ILE A 1 107 ? -0.925 -4.804 -9.360 1.00 94.81 107 ILE A C 1
ATOM 849 O O . ILE A 1 107 ? -1.279 -4.232 -8.330 1.00 94.81 107 ILE A O 1
ATOM 853 N N . LEU A 1 108 ? -1.053 -6.117 -9.550 1.00 95.00 108 LEU A N 1
ATOM 854 C CA . LEU A 1 108 ? -1.469 -7.034 -8.496 1.00 95.00 108 LEU A CA 1
ATOM 855 C C . LEU A 1 108 ? -0.369 -7.128 -7.436 1.00 95.00 108 LEU A C 1
ATOM 857 O O . LEU A 1 108 ? 0.796 -7.378 -7.757 1.00 95.00 108 LEU A O 1
ATOM 861 N N . ILE A 1 109 ? -0.751 -6.951 -6.179 1.00 95.88 109 ILE A N 1
ATOM 862 C CA . ILE A 1 109 ? 0.148 -7.057 -5.036 1.00 95.88 109 ILE A CA 1
ATOM 863 C C . ILE A 1 109 ? 0.016 -8.454 -4.428 1.00 95.88 109 ILE A C 1
ATOM 865 O O . ILE A 1 109 ? -1.067 -8.885 -4.025 1.00 95.88 109 ILE A O 1
ATOM 869 N N . GLY A 1 110 ? 1.137 -9.163 -4.349 1.00 93.44 110 GLY A N 1
ATOM 870 C CA . GLY A 1 110 ? 1.235 -10.472 -3.724 1.00 93.44 110 GLY A CA 1
ATOM 871 C C . GLY A 1 110 ? 1.076 -10.430 -2.204 1.00 93.44 110 GLY A C 1
ATOM 872 O O . GLY A 1 110 ? 1.033 -9.381 -1.560 1.00 93.44 110 GLY A O 1
ATOM 873 N N . VAL A 1 111 ? 1.026 -11.619 -1.605 1.00 90.94 111 VAL A N 1
ATOM 874 C CA . VAL A 1 111 ? 0.931 -11.799 -0.144 1.00 90.94 111 VAL A CA 1
ATOM 875 C C . VAL A 1 111 ? 2.130 -11.253 0.631 1.00 90.94 111 VAL A C 1
ATOM 877 O O . VAL A 1 111 ? 2.023 -10.996 1.827 1.00 90.94 111 VAL A O 1
ATOM 880 N N . ASP A 1 112 ? 3.258 -11.047 -0.045 1.00 92.94 112 ASP A N 1
ATOM 881 C CA . ASP A 1 112 ? 4.468 -10.420 0.485 1.00 92.94 112 ASP A CA 1
ATOM 882 C C . ASP A 1 112 ? 4.420 -8.881 0.443 1.00 92.94 112 ASP A C 1
ATOM 884 O O . ASP A 1 112 ? 5.384 -8.221 0.836 1.00 92.94 112 ASP A O 1
ATOM 888 N N . GLY A 1 113 ? 3.305 -8.304 -0.019 1.00 94.38 113 GLY A N 1
ATOM 889 C CA . GLY A 1 113 ? 3.128 -6.864 -0.174 1.00 94.38 113 GLY A CA 1
ATOM 890 C C . GLY A 1 113 ? 3.822 -6.296 -1.410 1.00 94.38 113 GLY A C 1
ATOM 891 O O . GLY A 1 113 ? 3.914 -5.071 -1.522 1.00 94.38 113 GLY A O 1
ATOM 892 N N . LYS A 1 114 ? 4.302 -7.140 -2.333 1.00 96.44 114 LYS A N 1
ATOM 893 C CA . LYS A 1 114 ? 5.043 -6.714 -3.524 1.00 96.44 114 LYS A CA 1
ATOM 894 C C . LYS A 1 114 ? 4.271 -6.987 -4.804 1.00 96.44 114 LYS A C 1
ATOM 896 O O . LYS A 1 114 ? 3.610 -8.009 -4.952 1.00 96.44 114 LYS A O 1
ATOM 901 N N . GLY A 1 115 ? 4.389 -6.071 -5.750 1.00 96.38 115 GLY A N 1
ATOM 902 C CA . GLY A 1 115 ? 3.862 -6.185 -7.099 1.00 96.38 115 GLY A CA 1
ATOM 903 C C . GLY A 1 115 ? 4.959 -5.953 -8.129 1.00 96.38 115 GLY A C 1
ATOM 904 O O . GLY A 1 115 ? 5.894 -5.184 -7.897 1.00 96.38 115 GLY A O 1
ATOM 905 N N . LEU A 1 116 ? 4.840 -6.627 -9.270 1.00 96.12 116 LEU A N 1
ATOM 906 C CA . LEU A 1 116 ? 5.803 -6.545 -10.362 1.00 96.12 116 LEU A CA 1
ATOM 907 C C . LEU A 1 116 ? 5.086 -6.579 -11.708 1.00 96.12 116 LEU A C 1
ATOM 909 O O . LEU A 1 116 ? 4.339 -7.513 -11.998 1.00 96.12 116 LEU A O 1
ATOM 913 N N . LYS A 1 117 ? 5.387 -5.596 -12.553 1.00 94.88 117 LYS A N 1
ATOM 914 C CA . LYS A 1 117 ? 5.059 -5.598 -13.978 1.00 94.88 117 LYS A CA 1
ATOM 915 C C . LYS A 1 117 ? 6.362 -5.631 -14.768 1.00 94.88 117 LYS A C 1
ATOM 917 O O . LYS A 1 117 ? 7.157 -4.699 -14.678 1.00 94.88 117 LYS A O 1
ATOM 922 N N . MET A 1 118 ? 6.589 -6.719 -15.496 1.00 91.62 118 MET A N 1
ATOM 923 C CA . MET A 1 118 ? 7.758 -6.866 -16.367 1.00 91.62 118 MET A CA 1
ATOM 924 C C . MET A 1 118 ? 7.522 -6.169 -17.708 1.00 91.62 118 MET A C 1
ATOM 926 O O . MET A 1 118 ? 6.378 -6.129 -18.162 1.00 91.62 118 MET A O 1
ATOM 930 N N . GLU A 1 119 ? 8.598 -5.678 -18.327 1.00 89.25 119 GLU A N 1
ATOM 931 C CA . GLU A 1 119 ? 8.623 -5.175 -19.712 1.00 89.25 119 GLU A CA 1
ATOM 932 C C . GLU A 1 119 ? 7.468 -4.196 -20.022 1.00 89.25 119 GLU A C 1
ATOM 934 O O . GLU A 1 119 ? 6.752 -4.325 -21.013 1.00 89.25 119 GLU A O 1
ATOM 939 N N . ILE A 1 120 ? 7.255 -3.216 -19.139 1.00 88.62 120 ILE A N 1
ATOM 940 C CA . ILE A 1 120 ? 6.063 -2.343 -19.098 1.00 88.62 120 ILE A CA 1
ATOM 941 C C . ILE A 1 120 ? 5.819 -1.539 -20.391 1.00 88.62 120 ILE A C 1
ATOM 943 O O . ILE A 1 120 ? 4.707 -1.071 -20.635 1.00 88.62 120 ILE A O 1
ATOM 947 N N . PHE A 1 121 ? 6.855 -1.378 -21.215 1.00 83.31 121 PHE A N 1
ATOM 948 C CA . PHE A 1 121 ? 6.831 -0.611 -22.459 1.00 83.31 121 PHE A CA 1
ATOM 949 C C . PHE A 1 121 ? 6.996 -1.467 -23.719 1.00 83.31 121 PHE A C 1
ATOM 951 O O . PHE A 1 121 ? 7.095 -0.912 -24.806 1.00 83.31 121 PHE A O 1
ATOM 958 N N . LYS A 1 122 ? 7.033 -2.799 -23.611 1.00 77.44 122 LYS A N 1
ATOM 959 C CA . LYS A 1 122 ? 7.343 -3.686 -24.745 1.00 77.44 122 LYS A CA 1
ATOM 960 C C . LYS A 1 122 ? 6.441 -3.500 -25.961 1.00 77.44 122 LYS A C 1
ATOM 962 O O . LYS A 1 122 ? 6.916 -3.593 -27.085 1.00 77.44 122 LYS A O 1
ATOM 967 N N . ASP A 1 123 ? 5.167 -3.218 -25.717 1.00 69.75 123 ASP A N 1
ATOM 968 C CA . ASP A 1 123 ? 4.161 -3.041 -26.764 1.00 69.75 123 ASP A CA 1
ATOM 969 C C . ASP A 1 123 ? 3.888 -1.555 -27.068 1.00 69.75 123 ASP A C 1
ATOM 971 O O . ASP A 1 123 ? 2.868 -1.225 -27.673 1.00 69.75 123 ASP A O 1
ATOM 975 N N . LYS A 1 124 ? 4.749 -0.637 -26.601 1.00 68.69 124 LYS A N 1
ATOM 976 C CA . LYS A 1 124 ? 4.566 0.813 -26.742 1.00 68.69 124 LYS A CA 1
ATOM 977 C C . LYS A 1 124 ? 5.688 1.414 -27.584 1.00 68.69 124 LYS A C 1
ATOM 979 O O . LYS A 1 124 ? 6.864 1.273 -27.255 1.00 68.69 124 LYS A O 1
ATOM 984 N N . ASP A 1 125 ? 5.313 2.140 -28.634 1.00 61.25 125 ASP A N 1
ATOM 985 C CA . ASP A 1 125 ? 6.250 2.937 -29.423 1.00 61.25 125 ASP A CA 1
ATOM 986 C C . ASP A 1 125 ? 6.680 4.163 -28.609 1.00 61.25 125 ASP A C 1
ATOM 988 O O . ASP A 1 125 ? 5.951 5.148 -28.496 1.00 61.25 125 ASP A O 1
ATOM 992 N N . ILE A 1 126 ? 7.865 4.104 -28.001 1.00 63.84 126 ILE A N 1
ATOM 993 C CA . ILE A 1 126 ? 8.455 5.259 -27.317 1.00 63.84 126 ILE A CA 1
ATOM 994 C C . ILE A 1 126 ? 9.229 6.074 -28.352 1.00 63.84 126 ILE A C 1
ATOM 996 O O . ILE A 1 126 ? 10.371 5.759 -28.689 1.00 63.84 126 ILE A O 1
ATOM 1000 N N . LEU A 1 127 ? 8.600 7.131 -28.863 1.00 54.88 127 LEU A N 1
ATOM 1001 C CA . LEU A 1 127 ? 9.245 8.110 -29.736 1.00 54.88 127 LEU A CA 1
ATOM 1002 C C . LEU A 1 127 ? 9.998 9.136 -28.881 1.00 54.88 127 LEU A C 1
ATOM 1004 O O . LEU A 1 127 ? 9.392 9.920 -28.156 1.00 54.88 127 LEU A O 1
ATOM 1008 N N . VAL A 1 128 ? 11.330 9.147 -28.972 1.00 56.88 128 VAL A N 1
ATOM 1009 C CA . VAL A 1 128 ? 12.159 10.201 -28.370 1.00 56.88 128 VAL A CA 1
ATOM 1010 C C . VAL A 1 128 ? 12.430 11.255 -29.438 1.00 56.88 128 VAL A C 1
ATOM 1012 O O . VAL A 1 128 ? 13.229 11.029 -30.345 1.00 56.88 128 VAL A O 1
ATOM 1015 N N . MET A 1 129 ? 11.752 12.397 -29.347 1.00 49.12 129 MET A N 1
ATOM 1016 C CA . MET A 1 129 ? 12.017 13.545 -30.215 1.00 49.12 129 MET A CA 1
ATOM 1017 C C . MET A 1 129 ? 13.153 14.376 -29.612 1.00 49.12 129 MET A C 1
ATOM 1019 O O . MET A 1 129 ? 13.099 14.757 -28.445 1.00 49.12 129 MET A O 1
ATOM 1023 N N . VAL A 1 130 ? 14.197 14.630 -30.401 1.00 55.56 130 VAL A N 1
ATOM 1024 C CA . VAL A 1 130 ? 15.236 15.610 -30.066 1.00 55.56 130 VAL A CA 1
ATOM 1025 C C . VAL A 1 130 ? 14.843 16.906 -30.759 1.00 55.56 130 VAL A C 1
ATOM 1027 O O . VAL A 1 130 ? 14.853 16.966 -31.986 1.00 55.56 130 VAL A O 1
ATOM 1030 N N . GLU A 1 131 ? 14.470 17.926 -29.991 1.00 49.56 131 GLU A N 1
ATOM 1031 C CA . GLU A 1 131 ? 14.383 19.284 -30.524 1.00 49.56 131 GLU A CA 1
ATOM 1032 C C . GLU A 1 131 ? 15.799 19.876 -30.542 1.00 49.56 131 GLU A C 1
ATOM 1034 O O . GLU A 1 131 ? 16.463 19.956 -29.505 1.00 49.56 131 GLU A O 1
ATOM 1039 N N . GLU A 1 132 ? 16.296 20.230 -31.729 1.00 51.50 132 GLU A N 1
ATOM 1040 C CA . GLU A 1 132 ? 17.486 21.075 -31.857 1.00 51.50 132 GLU A CA 1
ATOM 1041 C C . GLU A 1 132 ? 17.109 22.500 -31.419 1.00 51.50 132 G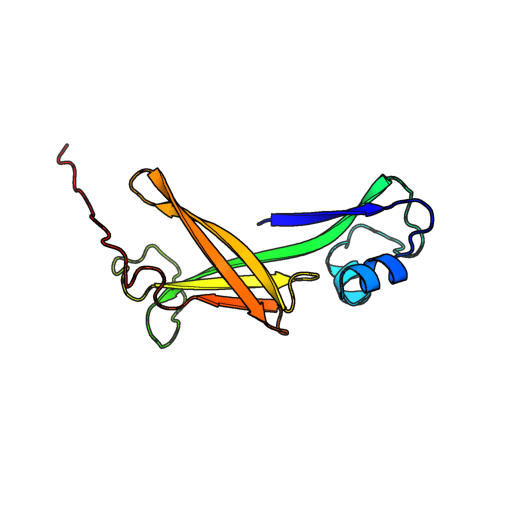LU A C 1
ATOM 1043 O O . GLU A 1 132 ? 16.113 23.048 -31.894 1.00 51.50 132 GLU A O 1
ATOM 1048 N N . ILE A 1 133 ? 17.876 23.062 -30.475 1.00 57.12 133 ILE A N 1
ATOM 1049 C CA . ILE A 1 133 ? 17.729 24.442 -29.975 1.00 57.12 133 ILE A CA 1
ATOM 1050 C C . ILE A 1 133 ? 18.350 25.420 -30.973 1.00 57.12 133 ILE A C 1
ATOM 1052 O O . ILE A 1 133 ? 19.495 25.146 -31.406 1.00 57.12 133 ILE A O 1
#

Foldseek 3Di:
DDFDKDFDAPPDALVNLQVVLVHDSVLQCVQVVVDPDSRDDDGRDIGTQKDFPDKFKAFDPVRHTDPDDDPDQQFIKIKIAMGGSQAQHWDWDWDQDPVRDIDIDIWRAHPNRMTMDTRVCNVPDDDDDDDDD

Sequence (133 aa):
MSDTIYTVVSGDTATKITKKFNISLDVFKKLNPTIKDVNKLSIGQKVKVGEVTNIFWSYGAEKIKLNEKSRFYVDMNLHVETLGRFVNDTVNIEIELPDGTTMQENILIGVDGKGLKMEIFKDKDILVMVEEI

Secondary structure (DSSP, 8-state):
--EEEEE--TT--HHHHHHHTT--HHHHHHH-TT-S-TT-PPTT-EEEEEEEEEEEEEETTTTEEPSS--S--TTEEEEEEEEETTTTSEEEEEEE-TTS-EEEEEEEPPTTSEEEESSTTTTS---------

Mean predicted aligned error: 6.24 Å

Nearest PDB structures (foldseek):
  4pxv-assembly2_B  TM=9.252E-01  e=3.100E-03  Pteris ryukyuensis
  4b8v-assembly1_A  TM=7.820E-01  e=9.364E-04  Fulvia fulva
  7r1l-assembly1_B  TM=9.752E-01  e=1.304E-02  Acetivibrio thermocellus
  5c8q-assembly1_B  TM=4.757E-01  e=1.656E-02  Pyricularia oryzae
  6xi3-assembly1_AAA  TM=6.949E-01  e=4.454E-01  Marinobacter nauticus ATCC 49840